Protein 5HQH (pdb70)

CATH classification: 2.170.120.30

Nearest PDB structures (foldseek):
  5hqh-assembly1_A  TM=1.011E+00  e=2.011E-17  Listeria monocytogenes EGD-e
  4qdy-assembly1_A-2  TM=9.201E-01  e=1.489E-08  Streptococcus pneumoniae TIGR4
  2kq1-assembly1_A  TM=7.985E-01  e=2.259E-05  Halalkalibacterium halodurans
  3lyw-assembly1_A  TM=7.151E-01  e=2.504E-04  Desulfitobacterium hafniense DCB-2
  2l5n-assembly1_A  TM=7.332E-01  e=5.274E-03  Desulfitobacterium hafniense DCB-2

Organism: Listeria monocytogenes serovar 1/2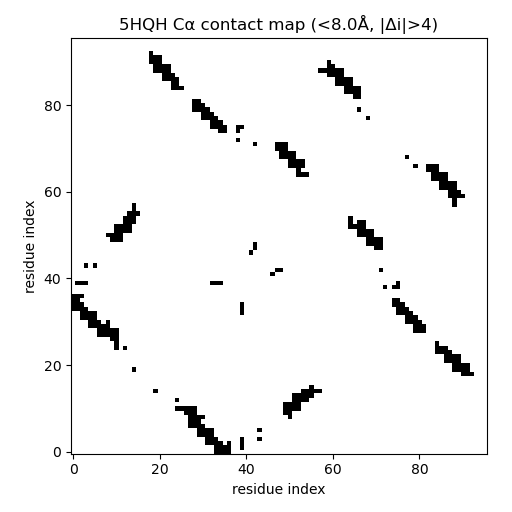a (strain ATCC BAA-679 / EGD-e) (NCBI:txid169963)

Solvent-accessible surface area: 6310 Å² total; per-residue (Å²): 152,28,68,34,94,16,121,109,3,60,16,99,34,66,19,50,118,110,86,18,138,15,46,56,26,44,152,63,6,36,0,30,0,35,15,61,156,86,50,0,49,58,10,95,76,118,69,93,12,26,1,29,0,65,8,120,153,26,85,99,24,110,56,121,18,135,6,82,38,80,85,46,42,114,144,20,168,47,142,17,103,54,47,64,12,105,4,55,1,67,60,116,95,125,156,244

Foldseek 3Di:
DDKDKAWFQAEAEAADPVWKDKDWDDRGWIKMKDFDPVQRVVCNVVVQKHKYWYCHPPDAFKDKTAIDIDPGDPRMDMAIVVGMTIMGIHTPDDPD

InterPro domains:
  IPR012505 YbbR-like [PF07949] (50-130)
  IPR012505 YbbR-like [PF07949] (142-223)
  IPR012505 YbbR-like [PF07949] (232-310)
  IPR012505 YbbR-like [PF07949] (378-434)
  IPR053154 Cyclic di-AMP regulator [PTHR37804] (1-451)

B-factor: mean 17.01, std 8.49, range [7.63, 69.36]

Secondary structure (DSSP, 8-state):
-EEEEEEEEEEEEES-TTTEEEE---SEEEEEEEE-HHHHHHHHHH---EEEEE-TTPPSEEEEEE-EEES--TT-EEEEESSEEEEEEEESS---

Sequence (96 aa):
SDSSEVIENVPVKVVYYDKKTNLYIISGIIPPETVTVTLSGPRSIVQSSAKAQQQDFTVYADLLKNASIGTQEVKLQVKKDVSDRRLKVKVNPATTVNNVVNNVQQEKVTKK

Structure (mmCIF, N/CA/C/O backbone):
data_5HQH
#
_entry.id   5HQH
#
_cell.length_a   22.577
_cell.length_b   28.819
_cell.length_c   59.733
_cell.angle_alpha   90.00
_cell.angle_beta   95.65
_cell.angle_gamma   90.00
#
_symmetry.space_group_name_H-M   'P 1 21 1'
#
loop_
_entity.id
_entity.type
_entity.pdbx_description
1 polymer 'Lmo2119 protein'
2 non-polymer 'CHLORIDE ION'
3 non-polymer 'SULFATE ION'
4 water water
#
loop_
_atom_site.group_PDB
_atom_site.id
_atom_site.type_symbol
_atom_site.label_atom_id
_atom_site.label_alt_id
_atom_site.label_comp_id
_atom_site.label_asym_id
_atom_site.label_entity_id
_atom_site.label_seq_id
_atom_site.pdbx_PDB_ins_code
_atom_site.Cartn_x
_atom_site.Cartn_y
_atom_site.Cartn_z
_atom_site.occupancy
_atom_site.B_iso_or_equiv
_atom_site.auth_seq_id
_atom_site.auth_comp_id
_atom_site.auth_asym_id
_atom_site.auth_atom_id
_atom_site.pdbx_PDB_model_num
ATOM 1 N N . SER A 1 8 ? 3.642 5.116 -4.784 1.00 38.58 43 SER A N 1
ATOM 2 C CA . SER A 1 8 ? 3.288 4.857 -3.354 1.00 36.20 43 SER A CA 1
ATOM 3 C C . SER A 1 8 ? 3.017 3.375 -3.121 1.00 32.88 43 SER A C 1
ATOM 4 O O . SER A 1 8 ? 2.465 2.678 -3.976 1.00 34.92 43 SER A O 1
ATOM 7 N N . ASP A 1 9 ? 3.421 2.913 -1.946 1.00 28.16 44 ASP A N 1
ATOM 8 C CA . ASP A 1 9 ? 3.364 1.511 -1.580 1.00 25.57 44 ASP A CA 1
ATOM 9 C C . ASP A 1 9 ? 2.762 1.407 -0.182 1.00 22.92 44 ASP A C 1
ATOM 10 O O . ASP A 1 9 ? 2.727 2.395 0.554 1.00 22.09 44 ASP A O 1
ATOM 15 N N A SER A 1 10 ? 2.244 0.226 0.158 0.60 21.95 45 SER A N 1
ATOM 16 N N B SER A 1 10 ? 2.314 0.214 0.171 0.40 21.69 45 SER A N 1
ATOM 17 C CA A SER A 1 10 ? 1.634 -0.030 1.479 0.60 21.28 45 SER A CA 1
ATOM 18 C CA B SER A 1 10 ? 1.781 -0.023 1.494 0.40 20.75 45 SER A CA 1
ATOM 19 C C A SER A 1 10 ? 1.790 -1.489 1.889 0.60 20.10 45 SER A C 1
ATOM 20 C C B SER A 1 10 ? 1.982 -1.472 1.867 0.40 19.60 45 SER A C 1
ATOM 21 O O A SER A 1 10 ? 1.613 -2.401 1.070 0.60 20.81 45 SER A O 1
ATOM 22 O O B SER A 1 10 ? 2.046 -2.356 1.000 0.40 20.16 45 SER A O 1
ATOM 27 N N . GLU A 1 11 ? 2.098 -1.705 3.171 1.00 18.20 46 GLU A N 1
ATOM 28 C CA . GLU A 1 11 ? 2.279 -3.042 3.726 1.00 16.96 46 GLU A CA 1
ATOM 29 C C . GLU A 1 11 ? 1.619 -3.111 5.094 1.00 15.27 46 GLU A C 1
ATOM 30 O O . GLU A 1 11 ? 1.737 -2.190 5.890 1.00 14.58 46 GLU A O 1
ATOM 36 N N . VAL A 1 12 ? 0.900 -4.201 5.343 1.00 14.53 47 VAL A N 1
ATOM 37 C CA . VAL A 1 12 ? 0.316 -4.492 6.647 1.00 14.63 47 VAL A CA 1
ATOM 38 C C . VAL A 1 12 ? 1.206 -5.587 7.228 1.00 14.19 47 VAL A C 1
ATOM 39 O O . VAL A 1 12 ? 1.351 -6.647 6.647 1.00 14.86 47 VAL A O 1
ATOM 43 N N . ILE A 1 13 ? 1.826 -5.287 8.353 1.00 13.16 48 ILE A N 1
ATOM 44 C CA . ILE A 1 13 ? 2.799 -6.184 8.966 1.00 13.21 48 ILE A CA 1
ATOM 45 C C . ILE A 1 13 ? 2.195 -6.722 10.262 1.00 12.82 48 ILE A C 1
ATOM 46 O O . ILE A 1 13 ? 1.872 -5.945 11.168 1.00 12.25 48 ILE A O 1
ATOM 51 N N . GLU A 1 14 ? 2.086 -8.036 10.326 1.00 13.62 49 GLU A N 1
ATOM 52 C CA . GLU A 1 14 ? 1.495 -8.696 11.478 1.00 14.46 49 GLU A CA 1
ATOM 53 C C . GLU A 1 14 ? 2.568 -9.083 12.510 1.00 12.69 49 GLU A C 1
ATOM 54 O O . GLU A 1 14 ? 3.756 -9.192 12.215 1.00 12.47 49 GLU A O 1
ATOM 60 N N . ASN A 1 15 ? 2.112 -9.252 13.741 1.00 12.57 50 ASN A N 1
ATOM 61 C CA . ASN A 1 15 ? 2.932 -9.791 14.816 1.00 12.56 50 ASN A CA 1
ATOM 62 C C . ASN A 1 15 ? 4.146 -8.957 15.160 1.00 10.62 50 ASN A C 1
ATOM 63 O O . ASN A 1 15 ? 5.218 -9.483 15.400 1.00 10.58 50 ASN A O 1
ATOM 68 N N . VAL A 1 16 ? 3.960 -7.647 15.152 1.00 9.57 51 VAL A N 1
ATOM 69 C CA . VAL A 1 16 ? 5.032 -6.720 15.486 1.00 9.11 51 VAL A CA 1
ATOM 70 C C . VAL A 1 16 ? 5.077 -6.574 17.025 1.00 8.83 51 VAL A C 1
ATOM 71 O O . VAL A 1 16 ? 4.056 -6.293 17.648 1.00 9.18 51 VAL A O 1
ATOM 75 N N 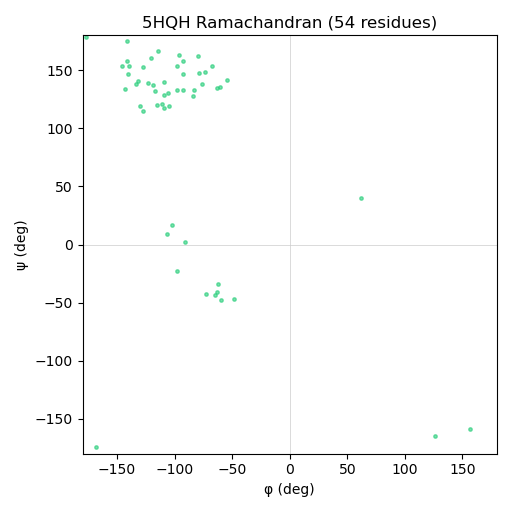. PRO A 1 17 ? 6.249 -6.761 17.638 1.00 8.73 52 PRO A N 1
ATOM 76 C CA . PRO A 1 17 ? 6.310 -6.649 19.098 1.00 9.18 52 PRO A CA 1
ATOM 77 C C . PRO A 1 17 ? 6.079 -5.233 19.599 1.00 9.33 52 PRO A C 1
ATOM 78 O O . PRO A 1 17 ? 6.355 -4.244 18.889 1.00 9.77 52 PRO A O 1
ATOM 82 N N . VAL A 1 18 ? 5.591 -5.137 20.827 1.00 9.89 53 VAL A N 1
ATOM 83 C CA . VAL A 1 18 ? 5.396 -3.860 21.499 1.00 10.56 53 VAL A CA 1
ATOM 84 C C . VAL A 1 18 ? 6.308 -3.770 22.719 1.00 11.44 53 VAL A C 1
ATOM 85 O O . VAL A 1 18 ? 6.232 -4.623 23.611 1.00 11.75 53 VAL A O 1
ATOM 89 N N . LYS A 1 19 ? 7.185 -2.775 22.736 1.00 10.50 54 LYS A N 1
ATOM 90 C CA . LYS A 1 19 ? 8.060 -2.494 23.847 1.00 11.68 54 LYS A CA 1
ATOM 91 C C . LYS A 1 19 ? 7.268 -1.662 24.852 1.00 10.82 54 LYS A C 1
ATOM 92 O O . LYS A 1 19 ? 6.349 -0.925 24.483 1.00 10.68 54 LYS A O 1
ATOM 98 N N A VAL A 1 20 ? 7.623 -1.774 26.139 0.70 10.56 55 VAL 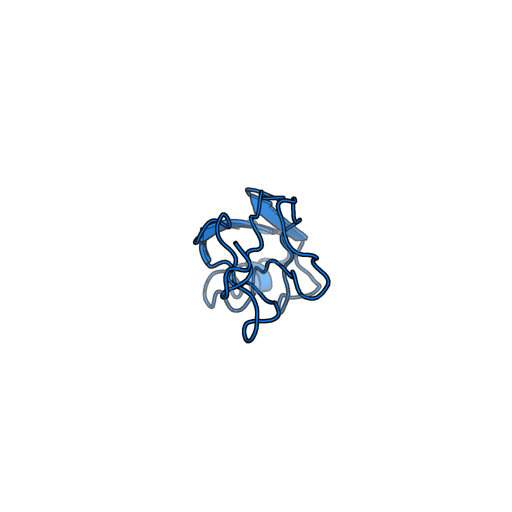A N 1
ATOM 99 N N B VAL A 1 20 ? 7.631 -1.791 26.119 0.30 10.67 55 VAL A N 1
ATOM 100 C CA A VAL A 1 20 ? 6.931 -1.054 27.201 0.70 10.87 55 VAL A CA 1
ATOM 101 C CA B VAL A 1 20 ? 7.003 -1.012 27.147 0.30 10.72 55 VAL A CA 1
ATOM 102 C C A VAL A 1 20 ? 7.957 -0.402 28.125 0.70 10.75 55 VAL A C 1
ATOM 103 C C B VAL A 1 20 ? 8.108 -0.349 27.955 0.30 10.54 55 VAL A C 1
ATOM 104 O O A VAL A 1 20 ? 8.771 -1.088 28.696 0.70 10.62 55 VAL A O 1
ATOM 105 O O B VAL A 1 20 ? 9.169 -0.950 28.227 0.30 10.16 55 VAL A O 1
ATOM 112 N N . TYR A 1 21 ? 7.870 0.920 28.270 1.00 10.34 56 TYR A N 1
ATOM 113 C CA . TYR A 1 21 ? 8.808 1.718 29.029 1.00 10.54 56 TYR A CA 1
ATOM 114 C C . TYR A 1 21 ? 8.131 2.276 30.260 1.00 10.64 56 TYR A C 1
ATOM 115 O O . TYR A 1 21 ? 7.032 2.817 30.171 1.00 10.76 56 TYR A O 1
ATOM 124 N N . TYR A 1 22 ? 8.797 2.130 31.404 1.00 10.19 57 TYR A N 1
ATOM 125 C CA . TYR A 1 22 ? 8.259 2.537 32.705 1.00 10.58 57 TYR A CA 1
ATOM 126 C C . TYR A 1 22 ? 9.269 2.319 33.788 1.00 10.78 57 TYR A C 1
ATOM 127 O O . TYR A 1 22 ? 10.371 1.848 33.510 1.00 11.22 57 TYR A O 1
ATOM 136 N N . ASP A 1 23 ? 8.913 2.673 35.023 1.00 10.26 58 ASP A N 1
ATOM 137 C CA . ASP A 1 23 ? 9.756 2.442 36.202 1.00 10.60 58 ASP A CA 1
ATOM 138 C C . ASP A 1 23 ? 9.725 0.964 36.540 1.00 10.94 58 ASP A C 1
ATOM 139 O O . ASP A 1 23 ? 8.864 0.507 37.286 1.00 10.53 58 ASP A O 1
ATOM 144 N N A LYS A 1 24 ? 10.711 0.247 36.013 0.70 11.39 59 LYS A N 1
ATOM 145 N N B LYS A 1 24 ? 10.681 0.219 36.012 0.30 10.84 59 LYS A N 1
ATOM 146 C CA A LYS A 1 24 ? 10.841 -1.186 36.218 0.70 12.06 59 LYS A CA 1
ATOM 147 C CA B LYS A 1 24 ? 10.725 -1.206 36.273 0.30 10.91 59 LYS A CA 1
ATOM 148 C C A LYS A 1 24 ? 11.345 -1.523 37.600 0.70 11.84 59 LYS A C 1
ATOM 149 C C B LYS A 1 24 ? 11.357 -1.544 37.612 0.30 11.15 59 LYS A C 1
ATOM 150 O O A LYS A 1 24 ? 11.208 -2.650 38.055 0.70 12.74 59 LYS A O 1
ATOM 151 O O B LYS A 1 24 ? 11.323 -2.695 38.034 0.30 11.55 59 LYS A O 1
ATOM 162 N N . THR A 1 25 ? 11.918 -0.547 38.297 1.00 11.20 60 THR A N 1
ATOM 163 C CA . THR A 1 25 ? 12.395 -0.779 39.636 1.00 11.72 60 THR A CA 1
ATOM 164 C C . THR A 1 25 ? 11.222 -1.016 40.597 1.00 11.16 60 THR A C 1
ATOM 165 O O . THR A 1 25 ? 11.227 -1.963 41.385 1.00 11.54 60 THR A O 1
ATOM 169 N N . ASN A 1 26 ? 10.219 -0.140 40.534 1.00 10.46 61 ASN A N 1
ATOM 170 C CA . ASN A 1 26 ? 9.062 -0.217 41.442 1.00 10.50 61 ASN A CA 1
ATOM 171 C C . ASN A 1 26 ? 7.807 -0.885 40.912 1.00 9.65 61 ASN A C 1
ATOM 172 O O . ASN A 1 26 ? 6.970 -1.314 41.705 1.00 10.34 61 ASN A O 1
ATOM 177 N N . LEU A 1 27 ? 7.657 -0.926 39.598 1.00 9.41 62 LEU A N 1
ATOM 178 C CA . LEU A 1 27 ? 6.412 -1.339 38.991 1.00 9.84 62 LEU A CA 1
ATOM 179 C C . LEU A 1 27 ? 6.527 -2.547 38.082 1.00 9.70 62 LEU A C 1
ATOM 180 O O . LEU A 1 27 ? 7.619 -2.917 37.659 1.00 9.82 62 LEU A O 1
ATOM 185 N N . TYR A 1 28 ? 5.365 -3.185 37.836 1.00 10.20 63 TYR A N 1
ATOM 186 C CA . TYR A 1 28 ? 5.215 -4.227 36.810 1.00 10.09 63 TYR A CA 1
ATOM 187 C C . TYR A 1 28 ? 3.926 -3.913 36.077 1.00 10.42 63 TYR A C 1
ATOM 188 O O . TYR A 1 28 ? 2.913 -3.608 36.719 1.00 10.60 63 TYR A O 1
ATOM 197 N N A ILE A 1 29 ? 3.954 -3.935 34.751 0.70 10.67 64 ILE A N 1
ATOM 198 N N B ILE A 1 29 ? 3.964 -3.961 34.751 0.30 10.60 64 ILE A N 1
ATOM 199 C CA A ILE A 1 29 ? 2.749 -3.535 33.985 0.70 11.95 64 ILE A CA 1
ATOM 200 C CA B ILE A 1 29 ? 2.752 -3.710 33.989 0.30 11.24 64 ILE A CA 1
ATOM 201 C C A ILE A 1 29 ? 2.229 -4.712 33.148 0.70 11.75 64 ILE A C 1
ATOM 202 C C B ILE A 1 29 ? 2.257 -4.970 33.342 0.30 11.15 64 ILE A C 1
ATOM 203 O O A ILE A 1 29 ? 2.977 -5.278 32.378 0.70 12.81 64 ILE A O 1
ATOM 204 O O B ILE A 1 29 ? 3.016 -5.837 32.896 0.30 11.01 64 ILE A O 1
ATOM 213 N N . SER A 1 30 ? 0.948 -5.082 33.348 1.00 11.22 65 SER A N 1
ATOM 214 C CA . SER A 1 30 ? 0.289 -6.147 32.639 1.00 11.34 65 SER A CA 1
ATOM 215 C C . SER A 1 30 ? -0.765 -5.504 31.738 1.00 11.47 65 SER A C 1
ATOM 216 O O . SER A 1 30 ? -1.078 -4.322 31.876 1.00 11.59 65 SER A O 1
ATOM 219 N N . GLY A 1 31 ? -1.270 -6.289 30.811 1.00 13.02 66 GLY A N 1
ATOM 220 C CA . GLY A 1 31 ? -2.319 -5.830 29.907 1.00 14.83 66 GLY A CA 1
ATOM 221 C C . GLY A 1 31 ? -1.917 -5.392 28.505 1.00 15.22 66 GLY A C 1
ATOM 222 O O . GLY A 1 31 ? -2.798 -5.346 27.637 1.00 18.89 66 GLY A O 1
ATOM 223 N N A ILE A 1 32 ? -0.677 -5.069 28.256 0.70 15.71 67 ILE A N 1
ATOM 224 N N B ILE A 1 32 ? -0.642 -4.978 28.331 0.30 13.74 67 ILE A N 1
ATOM 225 C CA A ILE A 1 32 ? -0.344 -4.665 26.901 0.70 15.72 67 ILE A CA 1
ATOM 226 C CA B ILE A 1 32 ? -0.062 -4.545 27.020 0.30 12.56 67 ILE A CA 1
ATOM 227 C C A ILE A 1 32 ? -0.185 -5.932 26.014 0.70 14.69 67 ILE A C 1
ATOM 228 C C B ILE A 1 32 ? 0.140 -5.759 26.110 0.30 11.89 67 ILE A C 1
ATOM 229 O O A ILE A 1 32 ? 0.369 -6.941 26.452 0.70 14.03 67 ILE A O 1
ATOM 230 O O B ILE A 1 32 ? 0.825 -6.705 26.483 0.30 11.39 67 ILE A O 1
ATOM 239 N N A PRO A 1 33 ? -0.760 -5.917 24.785 0.70 13.52 68 PRO A N 1
ATOM 240 N N B PRO A 1 33 ? -0.426 -5.713 24.894 0.30 11.49 68 PRO A N 1
ATOM 241 C CA A PRO A 1 33 ? -0.511 -7.077 23.937 0.70 12.48 68 PRO A CA 1
ATOM 242 C CA B PRO A 1 33 ? -0.338 -6.842 23.967 0.30 11.29 68 PRO A CA 1
ATOM 243 C C A PRO A 1 33 ? 0.978 -7.197 23.607 0.70 11.75 68 PRO A C 1
ATOM 244 C C B PRO A 1 33 ? 1.107 -7.152 23.642 0.30 11.06 68 PRO A C 1
ATOM 245 O O A PRO A 1 33 ? 1.659 -6.201 23.479 0.70 12.05 68 PRO A O 1
ATOM 246 O O B PRO A 1 33 ? 1.918 -6.228 23.527 0.30 11.00 68 PRO A O 1
ATOM 253 N N . GLU A 1 34 ? 1.464 -8.428 23.497 1.00 11.19 69 GLU A N 1
ATOM 254 C CA . GLU A 1 34 ? 2.856 -8.706 23.112 1.00 11.11 69 GLU A CA 1
ATOM 2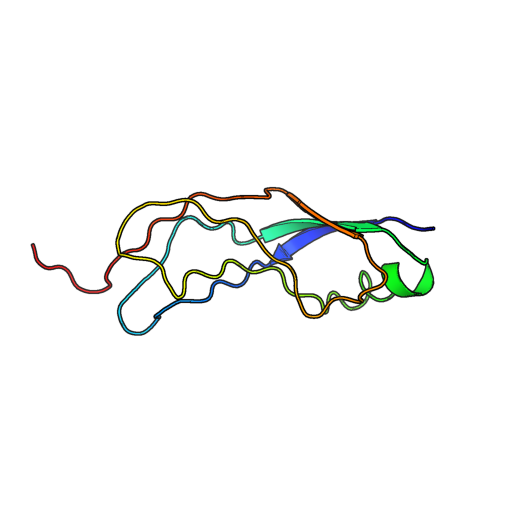55 C C . GLU A 1 34 ? 3.104 -8.341 21.652 1.00 10.54 69 GLU A C 1
ATOM 256 O O . GLU A 1 34 ? 4.210 -7.963 21.338 1.00 12.29 69 GLU A O 1
ATOM 262 N N . THR A 1 35 ? 2.069 -8.417 20.819 1.00 10.42 70 THR A N 1
ATOM 263 C CA . THR A 1 35 ? 2.235 -8.038 19.397 1.00 10.78 70 THR A CA 1
ATOM 264 C C . THR A 1 35 ? 1.021 -7.306 18.876 1.00 10.61 70 THR A C 1
ATOM 265 O O . THR A 1 35 ? -0.107 -7.461 19.401 1.00 11.11 70 THR A O 1
ATOM 269 N N . VAL A 1 36 ? 1.230 -6.542 17.797 1.00 10.09 71 VAL A N 1
ATOM 270 C CA . VAL A 1 36 ? 0.204 -5.770 17.132 1.00 10.42 71 VAL A CA 1
ATOM 271 C C . VAL A 1 36 ? 0.405 -5.818 15.628 1.00 10.11 71 VAL A C 1
ATOM 272 O O . VAL A 1 36 ? 1.416 -6.347 15.110 1.00 10.14 71 VAL A O 1
ATOM 276 N N . THR A 1 37 ? -0.537 -5.235 14.912 1.00 10.47 72 THR A N 1
ATOM 277 C CA . THR A 1 37 ? -0.434 -5.121 13.462 1.00 11.34 72 THR A CA 1
ATOM 278 C C . THR A 1 37 ? -0.099 -3.686 13.081 1.00 11.41 72 THR A C 1
ATOM 279 O O . THR A 1 37 ? -0.767 -2.752 13.516 1.00 11.44 72 THR A O 1
ATOM 283 N N . VAL A 1 38 ? 0.913 -3.500 12.231 1.00 11.17 73 VAL A N 1
ATOM 284 C CA . VAL A 1 38 ? 1.329 -2.161 11.825 1.00 11.58 73 VAL A CA 1
ATOM 285 C C . VAL A 1 38 ? 1.132 -1.973 10.350 1.00 12.20 73 VAL A C 1
ATOM 286 O O . VAL A 1 38 ? 1.491 -2.856 9.566 1.00 13.21 73 VAL A O 1
ATOM 290 N N . THR A 1 39 ? 0.512 -0.861 9.957 1.00 12.29 74 THR A N 1
ATOM 291 C CA . THR A 1 39 ? 0.338 -0.538 8.553 1.00 13.15 74 THR A CA 1
ATOM 292 C C . THR A 1 39 ? 1.250 0.636 8.201 1.00 13.51 74 THR A C 1
ATOM 293 O O . THR A 1 39 ? 1.258 1.652 8.893 1.00 14.00 74 THR A O 1
ATOM 297 N N . LEU A 1 40 ? 2.032 0.455 7.142 1.00 14.62 75 LEU A N 1
ATOM 298 C CA . LEU A 1 40 ? 3.001 1.446 6.644 1.00 15.37 75 LEU A CA 1
ATOM 299 C C . LEU A 1 40 ? 2.635 1.842 5.239 1.00 15.90 75 LEU A C 1
ATOM 300 O O . LEU A 1 40 ? 2.336 0.959 4.450 1.00 15.78 75 LEU A O 1
ATOM 305 N N . SER A 1 41 ? 2.706 3.135 4.921 1.00 15.27 76 SER A N 1
ATOM 306 C CA . SER A 1 41 ? 2.502 3.579 3.537 1.00 16.25 76 SER A CA 1
ATOM 307 C C . SER A 1 41 ? 3.479 4.701 3.213 1.00 15.61 76 SER A C 1
ATOM 308 O O . SER A 1 41 ? 3.841 5.502 4.081 1.00 15.56 76 SER A O 1
ATOM 311 N N . GLY A 1 42 ? 3.921 4.751 1.965 1.00 14.99 77 GLY A N 1
ATOM 312 C CA . GLY A 1 42 ? 4.879 5.781 1.549 1.00 15.52 77 GLY A CA 1
ATOM 313 C C . GLY A 1 42 ? 5.653 5.323 0.345 1.00 15.95 77 GLY A C 1
ATOM 314 O O . GLY A 1 42 ? 5.221 4.390 -0.322 1.00 16.63 77 GLY A O 1
ATOM 315 N N . PRO A 1 43 ? 6.831 5.927 0.111 1.00 17.59 78 PRO A N 1
ATOM 316 C CA . PRO A 1 43 ? 7.641 5.566 -1.055 1.00 18.67 78 PRO A CA 1
ATOM 317 C C . PRO A 1 43 ? 8.040 4.108 -1.009 1.00 17.91 78 PRO A C 1
ATOM 318 O O . PRO A 1 43 ? 8.454 3.594 0.051 1.00 16.40 78 PRO A O 1
ATOM 322 N N . ARG A 1 44 ? 7.922 3.433 -2.141 1.00 18.83 79 ARG A N 1
ATOM 323 C CA . ARG A 1 44 ? 8.205 2.004 -2.217 1.00 18.99 79 ARG A CA 1
ATOM 324 C C . ARG A 1 44 ? 9.512 1.526 -1.590 1.00 18.03 79 ARG A C 1
ATOM 325 O O . ARG A 1 44 ? 9.501 0.539 -0.832 1.00 17.52 79 ARG A O 1
ATOM 333 N N . SER A 1 45 ? 10.618 2.205 -1.858 1.00 17.57 80 SER A N 1
ATOM 334 C CA . SER A 1 45 ? 11.888 1.758 -1.359 1.00 17.28 80 SER A CA 1
ATOM 335 C C . SER A 1 45 ? 11.918 1.783 0.168 1.00 15.77 80 SER A C 1
ATOM 336 O O . SER A 1 45 ? 12.494 0.894 0.795 1.00 15.96 80 SER A O 1
ATOM 339 N N . ILE A 1 46 ? 11.338 2.833 0.747 1.00 15.11 81 ILE A N 1
ATOM 340 C CA . ILE A 1 46 ? 11.315 3.019 2.195 1.00 13.93 81 ILE A CA 1
ATOM 341 C C . ILE A 1 46 ? 10.355 2.046 2.868 1.00 13.00 81 ILE A C 1
ATOM 342 O O . ILE A 1 46 ? 10.689 1.462 3.924 1.00 12.21 81 ILE A O 1
ATOM 347 N N . VAL A 1 47 ? 9.174 1.846 2.277 1.00 13.05 82 VAL A N 1
ATOM 348 C CA . VAL A 1 47 ? 8.221 0.846 2.809 1.00 12.94 82 VAL A CA 1
ATOM 349 C C . VAL A 1 47 ? 8.852 -0.548 2.798 1.00 12.76 82 VAL A C 1
ATOM 350 O O . VAL A 1 47 ? 8.797 -1.299 3.777 1.00 12.62 82 VAL A O 1
ATOM 354 N N . GLN A 1 48 ? 9.458 -0.902 1.676 1.00 13.69 83 GLN A N 1
ATOM 355 C CA . GLN A 1 48 ? 10.034 -2.216 1.559 1.00 13.77 83 GLN A CA 1
ATOM 356 C C . GLN A 1 48 ? 11.226 -2.451 2.502 1.00 13.42 83 GLN A C 1
ATOM 357 O O . GLN A 1 48 ? 11.367 -3.554 3.037 1.00 13.28 83 GLN A O 1
ATOM 363 N N A SER A 1 49 ? 12.065 -1.439 2.721 0.50 13.53 84 SER A N 1
ATOM 364 N N B SER A 1 49 ? 12.061 -1.434 2.713 0.50 13.55 84 SER A N 1
ATOM 365 C CA A SER A 1 49 ? 13.171 -1.585 3.652 0.50 14.09 84 SER A CA 1
ATOM 366 C CA B SER A 1 49 ? 13.172 -1.564 3.633 0.50 14.05 84 SER A CA 1
ATOM 367 C C A SER A 1 49 ? 12.641 -1.760 5.061 0.50 12.86 84 SER A C 1
ATOM 368 C C B SER A 1 49 ? 12.644 -1.752 5.050 0.50 12.84 84 SER A C 1
ATOM 369 O O A SER A 1 49 ? 13.152 -2.571 5.817 0.50 12.69 84 SER A O 1
ATOM 370 O O B SER A 1 49 ? 13.160 -2.568 5.796 0.50 12.67 84 SER A O 1
ATOM 375 N N . ALA A 1 50 ? 11.579 -1.026 5.404 1.00 12.01 85 ALA A N 1
ATOM 376 C CA . ALA A 1 50 ? 11.009 -1.119 6.753 1.00 12.15 85 ALA A CA 1
ATOM 377 C C . ALA A 1 50 ? 10.405 -2.502 6.959 1.00 11.99 85 ALA A C 1
ATOM 378 O O . ALA A 1 50 ? 10.516 -3.082 8.041 1.00 12.06 85 ALA A O 1
ATOM 380 N N . LYS A 1 51 ? 9.754 -3.032 5.939 1.00 12.46 86 LYS A N 1
ATOM 381 C CA . LYS A 1 51 ? 9.225 -4.399 6.031 1.00 13.57 86 LYS A CA 1
ATOM 382 C C . LYS A 1 51 ? 10.335 -5.432 6.157 1.00 13.68 86 LYS A C 1
ATOM 383 O O . LYS A 1 51 ? 10.258 -6.333 7.000 1.00 15.01 86 LYS A O 1
ATOM 389 N N . ALA A 1 52 ? 11.393 -5.284 5.364 1.00 13.36 87 ALA A N 1
ATOM 390 C CA . ALA A 1 52 ? 12.481 -6.250 5.366 1.00 14.15 87 ALA A CA 1
ATOM 391 C C . ALA A 1 52 ? 13.254 -6.285 6.686 1.00 14.56 87 ALA A C 1
ATOM 392 O O . ALA A 1 52 ? 13.563 -7.352 7.203 1.00 15.79 87 ALA A O 1
ATOM 394 N N A GLN A 1 53 ? 13.558 -5.107 7.223 0.50 14.13 88 GLN A N 1
ATOM 395 N N B GLN A 1 53 ? 13.532 -5.114 7.240 0.50 13.73 88 GLN A N 1
ATOM 396 C CA A GLN A 1 53 ? 14.365 -5.006 8.443 0.50 14.59 88 GLN A CA 1
ATOM 397 C CA B GLN A 1 53 ? 14.341 -5.025 8.453 0.50 13.94 88 GLN A CA 1
ATOM 398 C C A GLN A 1 53 ? 13.570 -4.882 9.739 0.50 13.76 88 GLN A C 1
ATOM 399 C C B GLN A 1 53 ? 13.540 -4.951 9.737 0.50 13.40 88 GLN A C 1
ATOM 400 O O A GLN A 1 53 ? 14.099 -5.187 10.813 0.50 14.67 88 GLN A O 1
ATOM 401 O O B GLN A 1 53 ? 14.022 -5.374 10.795 0.50 14.25 88 GLN A O 1
ATOM 412 N N . GLN A 1 54 ? 12.315 -4.435 9.639 1.00 12.89 89 GLN A N 1
ATOM 413 C CA . GLN A 1 54 ? 11.439 -4.209 10.797 1.00 13.18 89 GLN A CA 1
ATOM 414 C C . GLN A 1 54 ? 12.179 -3.496 11.920 1.00 13.08 89 GLN A C 1
ATOM 415 O O . GLN A 1 54 ? 12.129 -3.877 13.090 1.00 13.75 89 GLN A O 1
ATOM 421 N N . ASP A 1 55 ? 12.886 -2.466 11.535 1.00 12.90 90 ASP A N 1
ATOM 422 C CA . ASP A 1 55 ? 13.733 -1.729 12.469 1.00 13.82 90 ASP A CA 1
ATOM 423 C C . ASP A 1 55 ? 13.032 -0.555 13.155 1.00 14.68 90 ASP A C 1
ATOM 424 O O . ASP A 1 55 ? 13.650 0.172 13.956 1.00 18.95 90 ASP A O 1
ATOM 429 N N . PHE A 1 56 ? 11.752 -0.374 12.859 1.00 12.34 91 PHE A N 1
ATOM 430 C CA . PHE A 1 56 ? 10.925 0.591 13.610 1.00 12.25 91 PHE A CA 1
ATOM 431 C C . PHE A 1 56 ? 10.530 -0.081 14.912 1.00 11.94 91 PHE A C 1
ATOM 432 O O . PHE A 1 56 ? 10.621 -1.308 15.054 1.00 12.12 91 PHE A O 1
ATOM 440 N N . THR A 1 57 ? 10.100 0.732 15.868 1.00 10.62 92 THR A N 1
ATOM 441 C CA . THR A 1 57 ? 9.789 0.267 17.222 1.00 10.35 92 THR A CA 1
ATOM 442 C C . THR A 1 57 ? 8.443 0.759 17.654 1.00 9.14 92 THR A C 1
ATOM 443 O O . THR A 1 57 ? 8.233 1.960 17.697 1.00 8.92 92 THR A O 1
ATOM 447 N N . VAL A 1 58 ? 7.512 -0.166 17.952 1.00 8.78 93 VAL A N 1
ATOM 448 C CA . VAL A 1 58 ? 6.205 0.174 18.503 1.00 8.35 93 VAL A CA 1
ATOM 449 C C . VAL A 1 58 ? 6.338 0.099 20.017 1.00 7.77 93 VAL A C 1
ATOM 450 O O . VAL A 1 58 ? 6.929 -0.846 20.531 1.00 8.85 93 VAL A O 1
ATOM 454 N N . TYR A 1 59 ? 5.842 1.123 20.703 1.00 7.63 94 TYR A N 1
ATOM 455 C CA . TYR A 1 59 ? 5.991 1.178 22.142 1.00 7.90 94 TYR A CA 1
ATOM 456 C C . TYR A 1 59 ? 4.824 1.817 22.869 1.00 8.07 94 TYR A C 1
ATOM 457 O O . TYR A 1 59 ? 4.118 2.675 22.343 1.00 8.47 94 TYR A O 1
ATOM 466 N N . ALA A 1 60 ? 4.682 1.389 24.126 1.00 9.20 95 ALA A N 1
ATOM 467 C CA . ALA A 1 60 ? 3.783 1.994 25.104 1.00 10.10 95 ALA A CA 1
ATOM 468 C C . ALA A 1 60 ? 4.705 2.688 26.108 1.00 10.11 95 ALA A C 1
ATOM 469 O O . ALA A 1 60 ? 5.475 2.033 26.808 1.00 10.53 95 ALA A O 1
ATOM 471 N N . ASP A 1 61 ? 4.590 4.015 26.208 1.00 9.60 96 ASP A N 1
ATOM 472 C CA . ASP A 1 61 ? 5.401 4.771 27.166 1.00 10.55 96 ASP A CA 1
ATOM 473 C C . ASP A 1 61 ? 4.587 5.072 28.412 1.00 10.75 96 ASP A C 1
ATOM 474 O O . ASP A 1 61 ? 3.673 5.907 28.398 1.00 12.25 96 ASP A O 1
ATOM 479 N N A LEU A 1 62 ? 4.923 4.368 29.482 0.50 10.54 97 LEU A N 1
ATOM 480 N N B LEU A 1 62 ? 4.884 4.339 29.479 0.50 10.44 97 LEU A N 1
ATOM 481 C CA A LEU A 1 62 ? 4.226 4.524 30.754 0.50 11.27 97 LEU A CA 1
ATOM 482 C CA B LEU A 1 62 ? 4.188 4.526 30.760 0.50 11.07 97 LEU A CA 1
ATOM 483 C C A LEU A 1 62 ? 5.136 5.105 31.814 0.50 11.53 97 LEU A C 1
ATOM 484 C C B LEU A 1 62 ? 5.073 5.177 31.812 0.50 11.41 97 LEU A C 1
ATOM 485 O O A LEU A 1 62 ? 4.929 4.899 33.014 0.50 12.10 97 LEU A O 1
ATOM 486 O O B LEU A 1 62 ? 4.765 5.097 33.011 0.50 11.92 97 LEU A O 1
ATOM 495 N N . LYS A 1 63 ? 6.138 5.866 31.379 1.00 12.15 98 LYS A N 1
ATOM 496 C CA . LYS A 1 63 ? 7.070 6.474 32.328 1.00 13.83 98 LYS A CA 1
ATOM 497 C C . LYS A 1 63 ? 6.446 7.430 33.301 1.00 14.61 98 LYS A C 1
ATOM 498 O O . LYS A 1 63 ? 6.914 7.528 34.424 1.00 16.98 98 LYS A O 1
ATOM 504 N N . ASN A 1 64 ? 5.393 8.123 32.915 1.00 14.52 99 ASN A N 1
ATOM 505 C CA . ASN A 1 64 ? 4.772 9.059 33.836 1.00 15.31 99 ASN A CA 1
ATOM 506 C C . ASN A 1 64 ? 3.479 8.522 34.473 1.00 17.21 99 ASN A C 1
ATOM 507 O O . ASN A 1 64 ? 2.697 9.288 35.050 1.00 19.29 99 ASN A O 1
ATOM 512 N N . ALA A 1 65 ? 3.271 7.213 34.401 1.00 17.41 100 ALA A N 1
ATOM 513 C CA . ALA A 1 65 ? 2.035 6.645 34.877 1.00 18.89 100 ALA A CA 1
ATOM 514 C C . ALA A 1 65 ? 2.032 6.527 36.382 1.00 20.13 100 ALA A C 1
ATOM 515 O O . ALA A 1 65 ? 3.079 6.368 37.022 1.00 21.92 100 ALA A O 1
ATOM 517 N N . SER A 1 66 ? 0.839 6.677 36.952 1.00 21.80 101 SER A N 1
ATOM 518 C CA . SER A 1 66 ? 0.643 6.425 38.341 1.00 22.19 101 SER A CA 1
ATOM 519 C C . SER A 1 66 ? 0.106 5.005 38.443 1.00 22.48 101 SER A C 1
ATOM 520 O O . SER A 1 66 ? -0.367 4.377 37.457 1.00 21.29 101 SER A O 1
ATOM 523 N N . ILE A 1 67 ? 0.194 4.496 39.654 1.00 22.96 102 ILE A N 1
ATOM 524 C CA . ILE A 1 67 ? -0.198 3.152 39.950 1.00 24.12 102 ILE A CA 1
ATOM 525 C C . ILE A 1 67 ? -1.662 3.011 39.685 1.00 23.67 102 ILE A C 1
ATOM 526 O O . ILE A 1 67 ? -2.483 3.863 40.076 1.00 26.83 102 ILE A O 1
ATOM 531 N N . GLY A 1 68 ? -2.007 1.933 39.020 1.00 17.98 103 GLY A N 1
ATOM 532 C CA . GLY A 1 68 ? -3.375 1.610 38.794 1.00 16.70 103 GLY A CA 1
ATOM 533 C C . GLY A 1 68 ? -3.716 1.376 37.340 1.00 15.53 103 GLY A C 1
ATOM 534 O O . GLY A 1 68 ? -2.852 1.268 36.454 1.00 15.81 103 GLY A O 1
ATOM 535 N N . THR A 1 69 ? -4.993 1.387 37.062 1.00 14.35 104 THR A N 1
ATOM 536 C CA . THR A 1 69 ? -5.486 1.053 35.715 1.00 13.68 104 THR A CA 1
ATOM 537 C C . THR A 1 69 ? -5.639 2.301 34.849 1.00 13.67 104 THR A C 1
ATOM 538 O O . THR A 1 69 ? -5.961 3.392 35.335 1.00 13.56 104 THR A O 1
ATOM 542 N N . GLN A 1 70 ? -5.399 2.156 33.548 1.00 14.27 105 GLN A N 1
ATOM 543 C CA . GLN A 1 70 ? -5.479 3.276 32.603 1.00 14.35 105 GLN A CA 1
ATOM 544 C C . GLN A 1 70 ? -5.437 2.739 31.185 1.00 13.81 105 GLN A C 1
ATOM 545 O O . GLN A 1 70 ? -5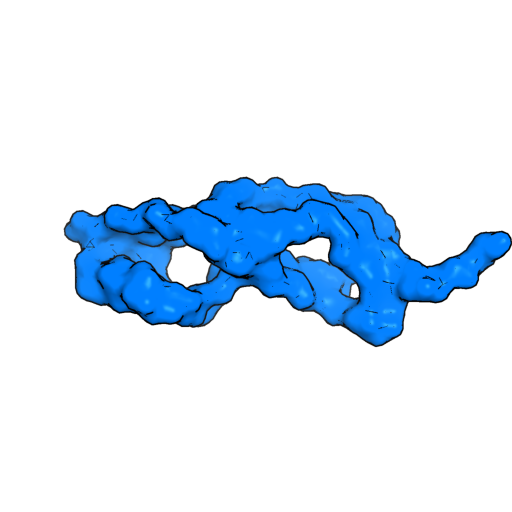.468 1.520 30.988 1.00 14.94 105 GLN A O 1
ATOM 551 N N . GLU A 1 71 ? -5.384 3.650 30.216 1.00 13.76 106 GLU A N 1
ATOM 552 C CA . GLU A 1 71 ? -5.250 3.327 28.796 1.00 13.90 106 GLU A CA 1
ATOM 553 C C . GLU A 1 71 ? -4.078 4.102 28.231 1.00 13.66 106 GLU A C 1
ATOM 554 O O . GLU A 1 71 ? -3.740 5.179 28.723 1.00 13.72 106 GLU A O 1
ATOM 560 N N . VAL A 1 72 ? -3.479 3.552 27.191 1.00 12.98 107 VAL A N 1
ATOM 561 C CA . VAL A 1 72 ? -2.287 4.166 26.580 1.00 13.21 107 VAL A CA 1
ATOM 562 C C . VAL A 1 72 ? -2.301 4.010 25.073 1.00 12.20 107 VAL A C 1
ATOM 563 O O . VAL A 1 72 ? -2.594 2.941 24.556 1.00 12.33 107 VAL A O 1
ATOM 567 N N . LYS A 1 73 ? -2.011 5.104 24.359 1.00 11.83 108 LYS A N 1
ATOM 568 C CA . LYS A 1 73 ? -1.898 5.043 22.902 1.00 11.63 108 LYS A CA 1
ATOM 569 C C . LYS A 1 73 ? -0.484 4.562 22.528 1.00 11.05 108 LYS A C 1
A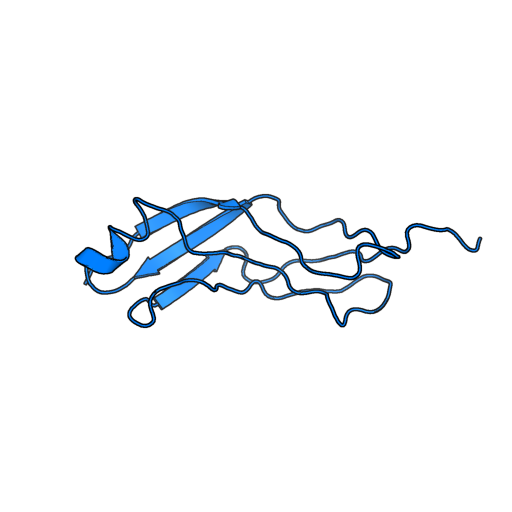TOM 570 O O . LYS A 1 73 ? 0.510 5.055 23.036 1.00 11.22 108 LYS A O 1
ATOM 576 N N . LEU A 1 74 ? -0.425 3.609 21.608 1.00 10.22 109 LEU A N 1
ATOM 577 C CA . LEU A 1 74 ? 0.842 3.075 21.114 1.00 10.33 109 LEU A CA 1
ATOM 578 C C . LEU A 1 74 ? 1.498 4.030 20.143 1.00 10.39 109 LEU A C 1
ATOM 579 O O . LEU A 1 74 ? 0.858 4.663 19.326 1.00 12.14 109 LEU A O 1
ATOM 584 N N . GLN A 1 75 ? 2.817 4.161 20.285 1.00 9.19 110 GLN A N 1
ATOM 585 C CA . GLN A 1 75 ? 3.632 5.076 19.475 1.00 9.37 110 GLN A CA 1
ATOM 586 C C . GLN A 1 75 ? 4.593 4.288 18.607 1.00 8.90 110 GLN A C 1
ATOM 587 O O . GLN A 1 75 ? 4.842 3.110 18.866 1.00 8.54 110 GLN A O 1
ATOM 593 N N . VAL A 1 76 ? 5.187 4.973 17.630 1.00 8.83 111 VAL A N 1
ATOM 594 C CA . VAL A 1 76 ? 6.172 4.363 16.738 1.00 9.10 111 VAL A CA 1
ATOM 595 C C . VAL A 1 76 ? 7.365 5.298 16.612 1.00 8.99 111 VAL A C 1
ATOM 596 O O . VAL A 1 76 ? 7.224 6.521 16.410 1.00 9.16 111 VAL A O 1
ATOM 600 N N A LYS A 1 77 ? 8.564 4.744 16.774 0.70 8.60 112 LYS A N 1
ATOM 601 N N B LYS A 1 77 ? 8.562 4.739 16.773 0.30 8.77 112 LYS A N 1
ATOM 602 C CA A LYS A 1 77 ? 9.808 5.496 16.615 0.70 8.82 112 LYS A CA 1
ATOM 603 C CA B LYS A 1 77 ? 9.805 5.495 16.633 0.30 8.93 112 LYS A CA 1
ATOM 604 C C A LYS A 1 77 ? 10.777 4.671 15.781 0.70 8.95 112 LYS A C 1
ATOM 605 C C B LYS A 1 77 ? 10.768 4.671 15.798 0.30 9.06 112 LYS A C 1
ATOM 606 O O A LYS A 1 77 ? 10.478 3.556 15.372 0.70 8.66 112 LYS A O 1
ATOM 607 O O B LYS A 1 77 ? 10.460 3.547 15.411 0.30 8.87 112 LYS A O 1
ATOM 618 N N . ASP A 1 78 ? 11.921 5.255 15.514 1.00 9.28 113 ASP A N 1
ATOM 619 C CA . ASP A 1 78 ? 12.967 4.613 14.696 1.00 10.15 113 ASP A CA 1
ATOM 620 C C . ASP A 1 78 ? 12.414 4.281 13.291 1.00 9.94 113 ASP A C 1
ATOM 621 O O . ASP A 1 78 ? 12.694 3.228 12.717 1.00 10.64 113 ASP A O 1
ATOM 626 N N . VAL A 1 79 ? 11.615 5.198 12.756 1.00 10.04 114 VAL A N 1
ATOM 627 C CA . VAL A 1 79 ? 10.885 4.971 11.507 1.00 11.21 114 VAL A CA 1
ATOM 628 C C . VAL A 1 79 ? 11.093 6.175 10.609 1.00 11.25 114 VAL A C 1
ATOM 629 O O . VAL A 1 79 ? 11.150 7.294 11.078 1.00 11.78 114 VAL A O 1
ATOM 633 N N . SER A 1 80 ? 11.253 5.932 9.302 1.00 11.79 115 SER A N 1
ATOM 634 C CA . SER A 1 80 ? 11.462 7.007 8.345 1.00 12.22 115 SER A CA 1
ATOM 635 C C . SER A 1 80 ? 10.376 8.067 8.423 1.00 12.72 115 SER A C 1
ATOM 636 O O . SER A 1 80 ? 9.196 7.764 8.525 1.00 12.29 115 SER A O 1
ATOM 639 N N . ASP A 1 81 ? 10.785 9.319 8.280 1.00 13.60 116 ASP A N 1
ATOM 640 C CA . ASP A 1 81 ? 9.838 10.425 8.273 1.00 14.88 116 ASP A CA 1
ATOM 641 C C . ASP A 1 81 ? 8.976 10.483 7.002 1.00 14.72 116 ASP A C 1
ATOM 642 O O . ASP A 1 81 ? 8.046 11.279 6.951 1.00 15.91 116 ASP A O 1
ATOM 647 N N A ARG A 1 82 ? 9.295 9.654 6.009 0.50 14.12 117 ARG A N 1
ATOM 648 N N B ARG A 1 82 ? 9.284 9.658 6.004 0.50 14.37 117 ARG A N 1
ATOM 649 C CA A ARG A 1 82 ? 8.534 9.604 4.763 0.50 14.44 117 ARG A CA 1
ATOM 650 C CA B ARG A 1 82 ? 8.495 9.632 4.773 0.50 14.87 117 ARG A CA 1
ATOM 651 C C A ARG A 1 82 ? 7.403 8.581 4.801 0.50 14.24 117 ARG A C 1
ATOM 652 C C B ARG A 1 82 ? 7.301 8.703 4.873 0.50 14.49 117 ARG A C 1
ATOM 653 O O A ARG A 1 82 ? 6.696 8.418 3.828 0.50 14.27 117 ARG A O 1
ATOM 654 O O B ARG A 1 82 ? 6.432 8.744 4.018 0.50 14.59 117 ARG A O 1
ATOM 669 N N . LEU A 1 83 ? 7.250 7.876 5.919 1.00 13.59 118 LEU A N 1
ATOM 670 C CA . LEU A 1 83 ? 6.148 6.900 6.065 1.00 14.06 118 LEU A CA 1
ATOM 671 C C . LEU A 1 83 ? 4.969 7.375 6.896 1.00 14.66 118 LEU A C 1
ATOM 672 O O . LEU A 1 83 ? 5.126 8.164 7.840 1.00 15.28 118 LEU A O 1
ATOM 677 N N . LYS A 1 84 ? 3.776 6.937 6.503 1.00 15.46 119 LYS A N 1
ATOM 678 C CA . LYS A 1 84 ? 2.557 7.124 7.318 1.00 16.46 119 LYS A CA 1
ATOM 679 C C . LYS A 1 84 ? 2.426 5.782 8.033 1.00 14.92 119 LYS A C 1
ATOM 680 O O . LYS A 1 84 ? 2.560 4.733 7.406 1.00 14.99 119 LYS A O 1
ATOM 686 N N . VAL A 1 85 ? 2.188 5.813 9.336 1.00 14.49 120 VAL A N 1
ATOM 687 C CA . VAL A 1 85 ? 2.130 4.592 10.123 1.00 14.24 120 VAL A CA 1
ATOM 688 C C . VAL A 1 85 ? 0.922 4.568 11.037 1.00 13.83 120 VAL A C 1
ATOM 689 O O . VAL A 1 85 ? 0.580 5.591 11.644 1.00 15.08 120 VAL A O 1
ATOM 693 N N . LYS A 1 86 ? 0.271 3.410 11.131 1.00 12.97 121 LYS A N 1
ATOM 694 C CA . LYS A 1 86 ? -0.812 3.253 12.132 1.00 13.27 121 LYS A CA 1
ATOM 695 C C . LYS A 1 86 ? -0.686 1.872 12.738 1.00 12.34 121 LYS A C 1
ATOM 696 O O . LYS A 1 86 ? -0.158 0.937 12.126 1.00 12.70 121 LYS A O 1
ATOM 702 N N . VAL A 1 87 ? -1.170 1.755 13.957 1.00 11.59 122 VAL A N 1
ATOM 703 C CA . VAL A 1 87 ? -1.014 0.556 14.735 1.00 11.16 122 VAL A CA 1
ATOM 704 C C . VAL A 1 87 ? -2.404 0.071 15.127 1.00 11.40 122 VAL A C 1
ATOM 705 O O . VAL A 1 87 ? -3.282 0.892 15.495 1.00 12.00 122 VAL A O 1
ATOM 709 N N . ASN A 1 88 ? -2.610 -1.240 15.067 1.00 11.60 123 ASN A N 1
ATOM 710 C CA . ASN A 1 88 ? -3.892 -1.856 15.437 1.00 12.62 123 ASN A CA 1
ATOM 711 C C . ASN A 1 88 ? -3.634 -2.960 16.459 1.00 12.36 123 ASN A C 1
ATOM 712 O O . ASN A 1 88 ? -2.965 -3.955 16.108 1.00 12.24 123 ASN A O 1
ATOM 717 N N . PRO A 1 89 ? -4.104 -2.840 17.702 1.00 12.66 124 PRO A N 1
ATOM 718 C CA . PRO A 1 89 ? -4.909 -1.739 18.219 1.00 12.67 124 PRO A CA 1
ATOM 719 C C . PRO A 1 89 ? -4.126 -0.443 18.440 1.00 12.46 124 PRO A C 1
ATOM 720 O O . PRO A 1 89 ? -2.920 -0.490 18.727 1.00 12.63 124 PRO A O 1
ATOM 724 N N . ALA A 1 90 ? -4.790 0.701 18.278 1.00 12.25 125 ALA A N 1
ATOM 725 C CA . ALA A 1 90 ? -4.110 1.999 18.471 1.00 11.92 125 ALA A CA 1
ATOM 726 C C . ALA A 1 90 ? -3.902 2.349 19.925 1.00 12.04 125 ALA A C 1
ATOM 727 O O . ALA A 1 90 ? -2.916 2.971 20.262 1.00 11.75 125 ALA A O 1
ATOM 729 N N A THR A 1 91 ? -4.812 1.909 20.778 0.70 12.15 126 THR A N 1
ATOM 730 N N B THR A 1 91 ? -4.880 1.998 20.773 0.30 11.78 126 THR A N 1
ATOM 731 C CA A THR A 1 91 ? -4.752 2.211 22.182 0.70 12.72 126 THR A CA 1
ATOM 732 C CA B THR A 1 91 ? -4.839 2.266 22.224 0.30 11.56 126 THR A CA 1
ATOM 733 C C A THR A 1 91 ? -5.044 0.914 22.896 0.70 12.56 126 THR A C 1
ATOM 734 C C B THR A 1 91 ? -5.209 1.012 22.996 0.30 11.88 126 THR A C 1
ATOM 735 O O A THR A 1 91 ? -5.768 0.074 22.355 0.70 12.92 126 THR A O 1
ATOM 736 O O B THR A 1 91 ? -6.154 0.322 22.624 0.30 12.03 126 THR A O 1
ATOM 743 N N . VAL A 1 92 ? -4.495 0.769 24.096 1.00 12.08 127 VAL A N 1
ATOM 744 C CA . VAL A 1 92 ? -4.656 -0.450 24.930 1.00 11.93 127 VAL A CA 1
ATOM 745 C C . VAL A 1 92 ? -4.851 -0.142 26.390 1.00 12.43 127 VAL A C 1
ATOM 746 O O . VAL A 1 92 ? -4.425 0.913 26.856 1.00 12.89 127 VAL A O 1
ATOM 750 N N A ASN A 1 93 ? -5.526 -1.066 27.097 0.70 12.43 128 ASN A N 1
ATOM 751 N N B ASN A 1 93 ? -5.490 -1.040 27.136 0.30 12.62 128 ASN A N 1
ATOM 752 C CA A ASN A 1 93 ? -5.712 -0.983 28.555 0.70 12.43 128 ASN A CA 1
ATOM 753 C CA B ASN A 1 93 ? -5.596 -0.836 28.579 0.30 12.60 128 ASN A CA 1
ATOM 754 C C A ASN A 1 93 ? -4.484 -1.527 29.247 0.70 13.04 128 ASN A C 1
ATOM 755 C C B ASN A 1 93 ? -4.326 -1.419 29.207 0.30 11.91 128 ASN A C 1
ATOM 756 O O A AS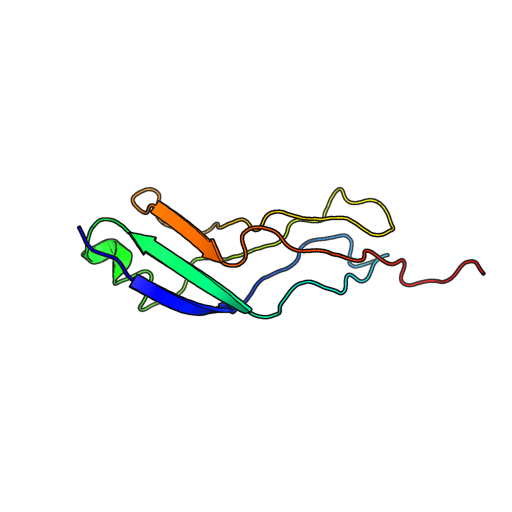N A 1 93 ? -3.943 -2.541 28.841 0.70 15.04 128 ASN A O 1
ATOM 757 O O B ASN A 1 93 ? -3.532 -2.035 28.510 0.30 11.64 128 ASN A O 1
ATOM 766 N N A VAL A 1 94 ? -4.088 -0.853 30.312 0.70 13.41 129 VAL A N 1
ATOM 767 N N B VAL A 1 94 ? -4.131 -1.200 30.502 0.30 11.64 129 VAL A N 1
ATOM 768 C CA A VAL A 1 94 ? -2.943 -1.271 31.084 0.70 13.76 129 VAL A CA 1
ATOM 769 C CA B VAL A 1 94 ? -2.932 -1.703 31.185 0.30 11.50 129 VAL A CA 1
ATOM 770 C C A VAL A 1 94 ? -3.287 -1.221 32.535 0.70 13.57 129 VAL A C 1
ATOM 771 C C B VAL A 1 94 ? -3.124 -1.515 32.679 0.30 11.69 129 VAL A C 1
ATOM 772 O O A VAL A 1 94 ? -4.160 -0.486 33.009 0.70 14.47 129 VAL A O 1
ATOM 773 O O B VAL A 1 94 ? -3.820 -0.587 33.100 0.30 11.88 129 VAL A O 1
ATOM 780 N N A ASN A 1 95 ? -2.563 -2.083 33.259 0.50 12.45 130 ASN A N 1
ATOM 781 N N B ASN A 1 95 ? -2.535 -2.397 33.487 0.50 11.17 130 ASN A N 1
ATOM 782 C CA A ASN A 1 95 ? -2.669 -2.194 34.681 0.50 12.63 130 ASN A CA 1
ATOM 783 C CA B ASN A 1 95 ? -2.691 -2.269 34.903 0.50 11.80 130 ASN A CA 1
ATOM 784 C C A ASN A 1 95 ? -1.236 -1.998 35.190 0.50 12.45 130 ASN A C 1
ATOM 785 C C B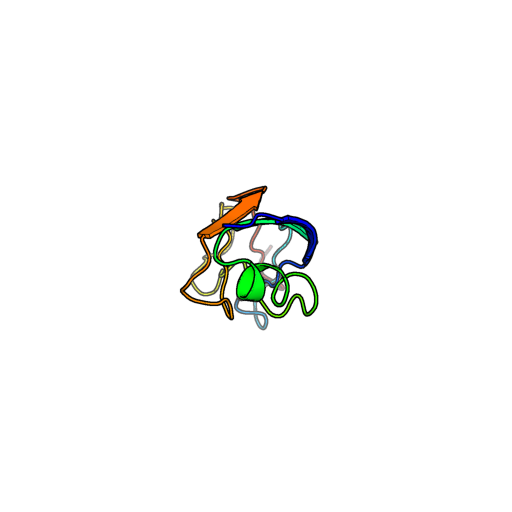 ASN A 1 95 ? -1.303 -2.106 35.457 0.50 12.03 130 ASN A C 1
ATOM 786 O O A ASN A 1 95 ? -0.326 -2.821 34.921 0.50 11.85 130 ASN A O 1
ATOM 787 O O B ASN A 1 95 ? -0.477 -3.030 35.441 0.50 11.76 130 ASN A O 1
ATOM 796 N N . VAL A 1 96 ? -1.032 -0.891 35.895 1.00 12.59 131 VAL A N 1
ATOM 797 C CA . VAL A 1 96 ? 0.269 -0.517 36.414 1.00 13.02 131 VAL A CA 1
ATOM 798 C C . VAL A 1 96 ? 0.267 -0.896 37.864 1.00 13.56 131 VAL A C 1
ATOM 799 O O . VAL A 1 96 ? -0.427 -0.286 38.687 1.00 15.29 131 VAL A O 1
ATOM 803 N N A GLN A 1 97 ? 1.041 -1.920 38.209 0.50 11.93 132 GLN A N 1
ATOM 804 N N B GLN A 1 97 ? 1.028 -1.954 38.171 0.50 11.59 132 GLN A N 1
ATOM 805 C CA A GLN A 1 97 ? 1.043 -2.404 39.573 0.50 12.09 132 GLN A CA 1
ATOM 806 C CA B GLN A 1 97 ? 1.082 -2.542 39.499 0.50 11.53 132 GLN A CA 1
ATOM 807 C C A GLN A 1 97 ? 2.360 -2.213 40.266 0.50 11.38 132 GLN A C 1
ATOM 808 C C B GLN A 1 97 ? 2.355 -2.150 40.241 0.50 11.07 132 GLN A C 1
ATOM 809 O O A GLN A 1 97 ? 3.423 -2.281 39.667 0.50 10.73 132 GLN A O 1
ATOM 810 O O B GLN A 1 97 ? 3.393 -1.979 39.623 0.50 10.51 132 GLN A O 1
ATOM 821 N N . GLU A 1 98 ? 2.286 -2.011 41.561 1.00 11.30 133 GLU A N 1
ATOM 822 C CA . GLU A 1 98 ? 3.484 -1.890 42.364 1.00 12.24 133 GLU A CA 1
ATOM 823 C C . GLU A 1 98 ? 3.976 -3.311 42.568 1.00 10.82 133 GLU A C 1
ATOM 824 O O . GLU A 1 98 ? 3.193 -4.264 42.808 1.00 10.85 133 GLU A O 1
ATOM 830 N N . LYS A 1 99 ? 5.276 -3.492 42.448 1.00 9.94 134 LYS A N 1
ATOM 831 C CA . LYS A 1 99 ? 5.901 -4.809 42.727 1.00 9.74 134 LYS A CA 1
ATOM 832 C C . LYS A 1 99 ? 5.720 -5.247 44.162 1.00 10.77 134 LYS A C 1
ATOM 833 O O . LYS A 1 99 ? 5.619 -6.425 44.460 1.00 11.34 134 LYS A O 1
ATOM 839 N N . VAL A 1 100 ? 5.722 -4.293 45.081 1.00 12.46 135 VAL A N 1
ATOM 840 C CA . VAL A 1 100 ? 5.491 -4.610 46.513 1.00 14.63 135 VAL A CA 1
ATOM 841 C C . VAL A 1 100 ? 4.050 -4.346 46.894 1.00 17.00 135 VAL A C 1
ATOM 842 O O . VAL A 1 100 ? 3.368 -3.499 46.298 1.00 17.64 135 VAL A O 1
ATOM 846 N N . THR A 1 101 ? 3.584 -5.056 47.903 1.00 18.03 136 THR A N 1
ATOM 847 C CA . THR A 1 101 ? 2.204 -4.947 48.355 1.00 20.93 136 THR A CA 1
ATOM 848 C C . THR A 1 101 ? 2.193 -4.231 49.714 1.00 23.67 136 THR A C 1
ATOM 849 O O . THR A 1 101 ? 3.073 -4.467 50.542 1.00 22.15 136 THR A O 1
ATOM 853 N N . LYS A 1 102 ? 1.219 -3.337 49.911 1.00 26.77 137 LYS A N 1
ATOM 854 C CA . LYS A 1 102 ? 1.055 -2.573 51.164 1.00 32.56 137 LYS A CA 1
ATOM 855 C C . LYS A 1 102 ? -0.133 -3.075 51.971 1.00 35.64 137 LYS A C 1
ATOM 856 O O . LYS A 1 102 ? -0.500 -2.456 52.972 1.00 39.45 137 LYS A O 1
ATOM 862 N N . LYS A 1 103 ? -0.727 -4.192 51.562 1.00 36.05 138 LYS A N 1
ATOM 863 C CA . LYS A 1 103 ? -1.888 -4.713 52.260 1.00 41.36 138 LYS A CA 1
ATOM 864 C C . LYS A 1 103 ? -1.463 -5.657 53.362 1.00 42.26 138 LYS A C 1
ATOM 865 O O . LYS A 1 103 ? -2.298 -6.131 54.128 1.00 45.50 138 LYS A O 1
#

Radius of gyration: 15.55 Å; Cα contacts (8 Å, |Δi|>4): 241; chains: 1; bounding box: 20×20×56 Å